Protein AF-A0A0N0BB99-F1 (afdb_monomer)

Radius of gyration: 17.0 Å; Cα contacts (8 Å, |Δi|>4): 22; chains: 1; bounding box: 35×37×43 Å

Organism: NCBI:txid166423

pLDDT: mean 82.14, std 9.4, range [51.97, 94.31]

Secondary structure (DSSP, 8-state):
--HHHHHHHHHH---S-TTTHHHHHHH-TTHHHHHHHHHHHHHHHHH----S-------------SS-TT----TTS--

Sequence (79 aa):
MSRDRFVDILRYIRFDDPRTREKRKADDKLAPLRDITNIFVKSCQDCYNATETDSVEEQFTVTFRGRSSFKVYMPSKLG

InterPro domains:
  IPR029526 PiggyBac transposable element-derived protein [PF13843] (1-77)

Solvent-accessible surface area (backbone atoms only — not comparable to full-atom values): 5485 Å² total; per-residue (Å²): 130,58,71,68,61,51,56,53,50,68,72,69,69,74,70,55,61,79,90,56,39,71,68,41,44,73,81,33,83,58,46,56,49,44,68,58,51,50,53,50,53,50,52,52,55,77,75,48,86,84,66,101,79,80,85,91,75,88,86,85,77,78,83,68,86,68,96,61,97,79,74,74,90,59,94,90,56,92,121

Mean predicted aligned error: 7.81 Å

Structure (mmCIF, N/CA/C/O backbone):
data_AF-A0A0N0BB99-F1
#
_entry.id   AF-A0A0N0BB99-F1
#
loop_
_atom_site.group_PDB
_atom_site.id
_atom_site.type_symbol
_atom_site.label_atom_id
_atom_site.label_alt_id
_atom_site.label_comp_id
_atom_site.label_asym_id
_atom_site.label_entity_id
_atom_site.label_seq_id
_atom_site.pdbx_PDB_ins_code
_atom_site.Cartn_x
_atom_site.Cartn_y
_atom_site.Cartn_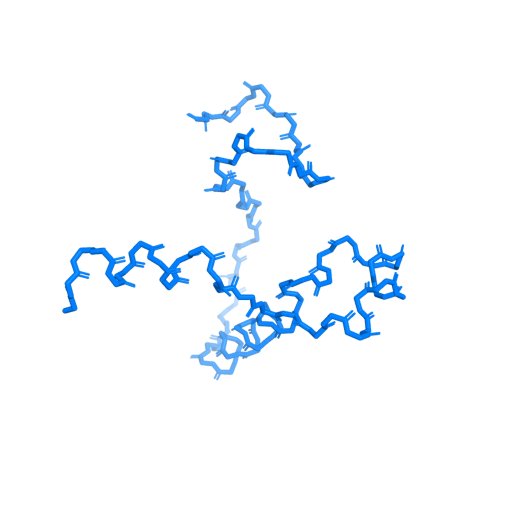z
_atom_site.occupancy
_atom_site.B_iso_or_equiv
_atom_site.auth_seq_id
_atom_site.auth_comp_id
_atom_site.auth_asym_id
_atom_site.auth_atom_id
_atom_site.pdbx_PDB_model_num
ATOM 1 N N . MET A 1 1 ? 19.995 -13.764 -1.727 1.00 77.00 1 MET A N 1
ATOM 2 C CA . MET A 1 1 ? 19.404 -13.406 -3.039 1.00 77.00 1 MET A CA 1
ATOM 3 C C . MET A 1 1 ? 20.435 -12.566 -3.781 1.00 77.00 1 MET A C 1
ATOM 5 O O . MET A 1 1 ? 21.056 -11.743 -3.122 1.00 77.00 1 MET A O 1
ATOM 9 N N . SER A 1 2 ? 20.692 -12.790 -5.075 1.00 94.00 2 SER A N 1
ATOM 10 C CA . SER A 1 2 ? 21.633 -11.929 -5.811 1.00 94.00 2 SER A CA 1
ATOM 11 C C . SER A 1 2 ? 21.082 -10.504 -5.914 1.00 94.00 2 SER A C 1
ATOM 13 O O . SER A 1 2 ? 19.863 -10.308 -5.914 1.00 94.00 2 SER A O 1
ATOM 15 N N . ARG A 1 3 ? 21.978 -9.511 -5.985 1.00 93.25 3 ARG A N 1
ATOM 16 C CA . ARG A 1 3 ? 21.615 -8.088 -6.080 1.00 93.25 3 ARG A CA 1
ATOM 17 C C . ARG A 1 3 ? 20.643 -7.833 -7.231 1.00 93.25 3 ARG A C 1
ATOM 19 O O . ARG A 1 3 ? 19.623 -7.185 -7.026 1.00 93.25 3 ARG A O 1
ATOM 26 N N . ASP A 1 4 ? 20.933 -8.394 -8.399 1.00 94.31 4 ASP A N 1
ATOM 27 C CA . ASP A 1 4 ? 20.136 -8.167 -9.607 1.00 94.31 4 ASP A CA 1
ATOM 28 C C . ASP A 1 4 ? 18.730 -8.753 -9.460 1.00 94.31 4 ASP A C 1
ATOM 30 O O . ASP A 1 4 ? 17.740 -8.061 -9.684 1.00 94.31 4 ASP A O 1
ATOM 34 N N . ARG A 1 5 ? 18.625 -9.974 -8.916 1.00 93.38 5 ARG A N 1
ATOM 35 C CA . ARG A 1 5 ? 17.330 -10.607 -8.636 1.00 93.38 5 ARG A CA 1
ATOM 36 C C . ARG A 1 5 ? 16.493 -9.801 -7.641 1.00 93.38 5 ARG A C 1
ATOM 38 O O . ARG A 1 5 ? 15.276 -9.735 -7.785 1.00 93.38 5 ARG A O 1
ATOM 45 N N . PHE A 1 6 ? 17.120 -9.204 -6.630 1.00 93.88 6 PHE A N 1
ATOM 46 C CA . PHE A 1 6 ? 16.414 -8.363 -5.663 1.00 93.88 6 PHE A CA 1
ATOM 47 C C . PHE A 1 6 ? 15.866 -7.083 -6.312 1.00 93.88 6 PHE A C 1
ATOM 49 O O . PHE A 1 6 ? 14.700 -6.745 -6.110 1.00 93.88 6 PHE A O 1
ATOM 56 N N . VAL A 1 7 ? 16.675 -6.404 -7.133 1.00 93.88 7 VAL A N 1
ATOM 57 C CA . VAL A 1 7 ? 16.254 -5.201 -7.870 1.00 93.88 7 VAL A CA 1
ATOM 58 C C . VAL A 1 7 ? 15.117 -5.515 -8.843 1.00 93.88 7 VAL A C 1
ATOM 60 O O . VAL A 1 7 ? 14.167 -4.737 -8.938 1.00 93.88 7 VAL A O 1
ATOM 63 N N . ASP A 1 8 ? 15.180 -6.657 -9.524 1.00 93.56 8 ASP A N 1
ATOM 64 C CA . ASP A 1 8 ? 14.127 -7.081 -10.443 1.00 93.56 8 ASP A CA 1
ATOM 65 C C . ASP A 1 8 ? 12.814 -7.330 -9.710 1.00 93.56 8 ASP A C 1
ATOM 67 O O . ASP A 1 8 ? 11.785 -6.775 -10.091 1.00 93.56 8 ASP A O 1
ATOM 71 N N . ILE A 1 9 ? 12.840 -8.080 -8.605 1.00 93.19 9 ILE A N 1
ATOM 72 C CA . ILE A 1 9 ? 11.635 -8.325 -7.805 1.00 93.19 9 ILE A CA 1
ATOM 73 C C . ILE A 1 9 ? 11.011 -6.998 -7.363 1.00 93.19 9 ILE A C 1
ATOM 75 O O . ILE A 1 9 ? 9.820 -6.795 -7.593 1.00 93.19 9 ILE A O 1
ATOM 79 N N . LEU A 1 10 ? 11.803 -6.059 -6.829 1.00 90.38 10 LEU A N 1
ATOM 80 C CA . LEU A 1 10 ? 11.304 -4.751 -6.385 1.00 90.38 10 LEU A CA 1
ATOM 81 C C . LEU A 1 10 ? 10.548 -3.976 -7.477 1.00 90.38 10 LEU A C 1
ATOM 83 O O . LEU A 1 10 ? 9.600 -3.255 -7.169 1.00 90.38 10 LEU A O 1
ATOM 87 N N . ARG A 1 11 ? 10.921 -4.127 -8.753 1.00 89.75 11 ARG A N 1
ATOM 88 C CA . ARG A 1 11 ? 10.243 -3.453 -9.877 1.00 89.75 11 ARG A CA 1
ATOM 89 C C . ARG A 1 11 ? 8.853 -4.027 -10.162 1.00 89.75 11 ARG A C 1
ATOM 91 O O . ARG A 1 11 ? 7.946 -3.280 -10.555 1.00 89.75 11 ARG A O 1
ATOM 98 N N . TYR A 1 12 ? 8.680 -5.332 -9.960 1.00 88.62 12 TYR A N 1
ATOM 99 C CA . TYR A 1 12 ? 7.462 -6.067 -10.313 1.00 88.62 12 TYR A CA 1
ATOM 100 C C . TYR A 1 12 ? 6.500 -6.297 -9.147 1.00 88.62 12 TYR A C 1
ATOM 102 O O . TYR A 1 12 ? 5.396 -6.780 -9.383 1.00 88.62 12 TYR A O 1
ATOM 110 N N . ILE A 1 13 ? 6.858 -5.917 -7.915 1.00 89.62 13 ILE A N 1
ATOM 111 C CA . ILE A 1 13 ? 5.936 -6.000 -6.776 1.00 89.62 13 ILE A CA 1
ATOM 112 C C . ILE A 1 13 ? 4.680 -5.171 -7.068 1.00 89.62 13 ILE A C 1
ATOM 114 O O . ILE A 1 13 ? 4.743 -3.968 -7.346 1.00 89.62 13 ILE A O 1
ATOM 118 N N . ARG A 1 14 ? 3.528 -5.837 -7.015 1.00 87.69 14 ARG A N 1
ATOM 119 C CA . ARG A 1 14 ? 2.192 -5.251 -7.115 1.00 87.69 14 ARG A CA 1
ATOM 120 C C . ARG A 1 14 ? 1.332 -5.852 -6.017 1.00 87.69 14 ARG A C 1
ATOM 122 O O . ARG A 1 14 ? 1.512 -7.009 -5.650 1.00 87.69 14 ARG A O 1
ATOM 129 N N . PHE A 1 15 ? 0.421 -5.043 -5.506 1.00 86.12 15 PHE A N 1
ATOM 130 C CA . PHE A 1 15 ? -0.445 -5.392 -4.385 1.00 86.12 15 PHE A CA 1
ATOM 131 C C . PHE A 1 15 ? -1.929 -5.320 -4.767 1.00 86.12 15 PHE A C 1
ATOM 133 O O . PHE A 1 15 ? -2.799 -5.419 -3.909 1.00 86.12 15 PHE A O 1
ATOM 140 N N . ASP A 1 16 ? -2.210 -5.162 -6.062 1.00 87.12 16 ASP A N 1
ATOM 141 C CA . ASP A 1 16 ? -3.536 -4.963 -6.618 1.00 87.12 16 ASP A CA 1
ATOM 142 C C . ASP A 1 16 ? -3.842 -5.929 -7.764 1.00 87.12 16 ASP A C 1
ATOM 144 O O . ASP A 1 16 ? -2.952 -6.409 -8.467 1.00 87.12 16 ASP A O 1
ATOM 148 N N . ASP A 1 17 ? -5.133 -6.196 -7.969 1.00 87.06 17 ASP A N 1
ATOM 149 C CA . ASP A 1 17 ? -5.615 -6.897 -9.155 1.00 87.06 17 ASP A CA 1
ATOM 150 C C . ASP A 1 17 ? -5.826 -5.891 -10.303 1.00 87.06 17 ASP A C 1
ATOM 152 O O . ASP A 1 17 ? -6.699 -5.015 -10.196 1.00 87.06 17 ASP A O 1
ATOM 156 N N . PRO A 1 18 ? -5.086 -6.014 -11.425 1.00 84.94 18 PRO A N 1
ATOM 157 C CA . PRO A 1 18 ? -5.219 -5.116 -12.566 1.00 84.94 18 PRO A CA 1
ATOM 158 C C . PRO A 1 18 ? -6.622 -5.125 -13.187 1.00 84.94 18 PRO A C 1
ATOM 160 O O . PRO A 1 18 ? -7.020 -4.116 -13.769 1.00 84.94 18 PRO A O 1
ATOM 163 N N . ARG A 1 19 ? -7.391 -6.215 -13.051 1.00 88.31 19 ARG A N 1
ATOM 164 C CA . ARG A 1 19 ? -8.726 -6.366 -13.661 1.00 88.31 19 ARG A CA 1
ATOM 165 C C . ARG A 1 19 ? -9.778 -5.475 -13.006 1.00 88.31 19 ARG A C 1
ATOM 167 O O . ARG A 1 19 ? -10.703 -5.015 -13.667 1.00 88.31 19 ARG A O 1
ATOM 174 N N . THR A 1 20 ? -9.642 -5.227 -11.707 1.00 85.81 20 THR A N 1
ATOM 175 C CA . THR A 1 20 ? -10.588 -4.416 -10.919 1.00 85.81 20 THR A CA 1
ATOM 176 C C . THR A 1 20 ? -10.074 -3.001 -10.655 1.00 85.81 20 THR A C 1
ATOM 178 O O . THR A 1 20 ? -10.801 -2.163 -10.117 1.00 85.81 20 THR A O 1
ATOM 181 N N . ARG A 1 21 ? -8.826 -2.719 -11.049 1.00 83.12 21 ARG A N 1
ATOM 182 C CA . ARG A 1 21 ? -8.103 -1.483 -10.738 1.00 83.12 21 ARG A CA 1
ATOM 183 C C . ARG A 1 21 ? -8.798 -0.225 -11.240 1.00 83.12 21 ARG A C 1
ATOM 185 O O . ARG A 1 21 ? -8.853 0.751 -10.505 1.00 83.12 21 ARG A O 1
ATOM 192 N N . GLU A 1 22 ? -9.305 -0.216 -12.472 1.00 84.12 22 GLU A N 1
ATOM 193 C CA . GLU A 1 22 ? -9.880 1.004 -13.062 1.00 84.12 22 GLU A CA 1
ATOM 194 C C . GLU A 1 22 ? -11.130 1.476 -12.323 1.00 84.12 22 GLU A C 1
ATOM 196 O O . GLU A 1 22 ? -11.243 2.660 -12.017 1.00 84.12 22 GLU A O 1
ATOM 201 N N . LYS A 1 23 ? -12.010 0.538 -11.957 1.00 86.44 23 LYS A N 1
ATOM 202 C CA . LYS A 1 23 ? -13.214 0.829 -11.172 1.00 86.44 23 LYS A CA 1
ATOM 203 C C . LYS A 1 23 ? -12.843 1.327 -9.775 1.00 86.44 23 LYS A C 1
ATOM 205 O O . LYS A 1 23 ? -13.280 2.393 -9.370 1.00 86.44 23 LYS A O 1
ATOM 210 N N . ARG A 1 24 ? -11.952 0.611 -9.076 1.00 83.75 24 ARG A N 1
ATOM 211 C CA . ARG A 1 24 ? -11.548 0.975 -7.707 1.00 83.75 24 ARG A CA 1
ATOM 212 C C . ARG A 1 24 ? -10.778 2.290 -7.633 1.00 83.75 24 ARG A C 1
ATOM 214 O O . ARG A 1 24 ? -10.929 3.010 -6.660 1.00 83.75 24 ARG A O 1
ATOM 221 N N . LYS A 1 25 ? -9.974 2.621 -8.646 1.00 83.44 25 LYS A N 1
ATOM 222 C CA . LYS A 1 25 ? -9.195 3.868 -8.688 1.00 83.44 25 LYS A CA 1
ATOM 223 C C . LYS A 1 25 ? -10.079 5.117 -8.785 1.00 83.44 25 LYS A C 1
ATOM 225 O O . LYS A 1 25 ? -9.632 6.188 -8.376 1.00 83.44 25 LYS A O 1
ATOM 230 N N . ALA A 1 26 ? -11.281 4.995 -9.354 1.00 82.12 26 ALA A N 1
ATOM 231 C CA . ALA A 1 26 ? -12.236 6.098 -9.430 1.00 82.12 26 ALA A CA 1
ATOM 232 C C . ALA A 1 26 ? -12.764 6.475 -8.037 1.00 82.12 26 ALA A C 1
ATOM 234 O O . ALA A 1 26 ? -12.807 7.658 -7.707 1.00 82.12 26 ALA A O 1
ATOM 235 N N . ASP A 1 27 ? -13.074 5.468 -7.220 1.00 82.88 27 ASP A N 1
ATOM 236 C CA . ASP A 1 27 ? -13.657 5.654 -5.888 1.00 82.88 27 ASP A CA 1
ATOM 237 C C . ASP A 1 27 ? -12.588 5.859 -4.806 1.00 82.88 27 ASP A C 1
ATOM 239 O O . ASP A 1 27 ? -12.718 6.710 -3.928 1.00 82.88 27 ASP A O 1
ATOM 243 N N . ASP A 1 28 ? -11.494 5.100 -4.882 1.00 83.69 28 ASP A N 1
ATOM 244 C CA . ASP A 1 28 ? -10.407 5.124 -3.918 1.00 83.69 28 ASP A CA 1
ATOM 245 C C . ASP A 1 28 ? -9.065 5.296 -4.619 1.00 83.69 28 ASP A C 1
ATOM 247 O O . ASP A 1 28 ? -8.521 4.399 -5.271 1.00 83.69 28 ASP A O 1
ATOM 251 N N . LYS A 1 29 ? -8.455 6.457 -4.402 1.00 81.38 29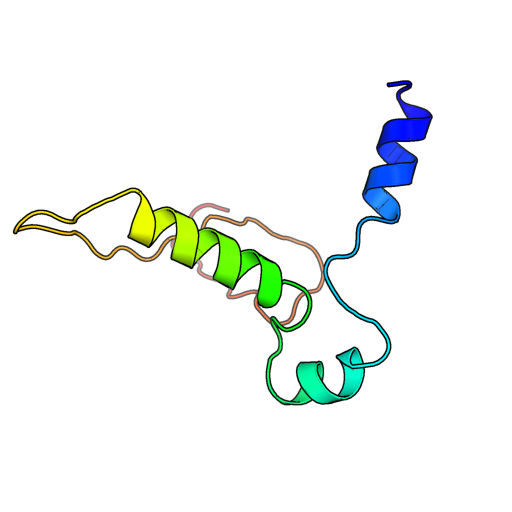 LYS A N 1
ATOM 252 C CA . LYS A 1 29 ? -7.103 6.715 -4.886 1.00 81.38 29 LYS A CA 1
ATOM 253 C C . LYS A 1 29 ? -6.126 5.663 -4.326 1.00 81.38 29 LYS A C 1
ATOM 255 O O . LYS A 1 29 ? -5.148 5.350 -5.009 1.00 81.38 29 LYS A O 1
ATOM 260 N N . LEU A 1 30 ? -6.329 5.161 -3.088 1.00 82.62 30 LEU A N 1
ATOM 261 C CA . LEU A 1 30 ? -5.446 4.204 -2.378 1.00 82.62 30 LEU A CA 1
ATOM 262 C C . LEU A 1 30 ? -5.746 2.746 -2.739 1.00 82.62 30 LEU A C 1
ATOM 264 O O . LEU A 1 30 ? -5.131 1.841 -2.171 1.00 82.62 30 LEU A O 1
ATOM 268 N N . ALA A 1 31 ? -6.615 2.510 -3.725 1.00 84.94 31 ALA A N 1
ATOM 269 C CA . ALA A 1 31 ? -6.977 1.179 -4.196 1.00 84.94 31 ALA A CA 1
ATOM 270 C C 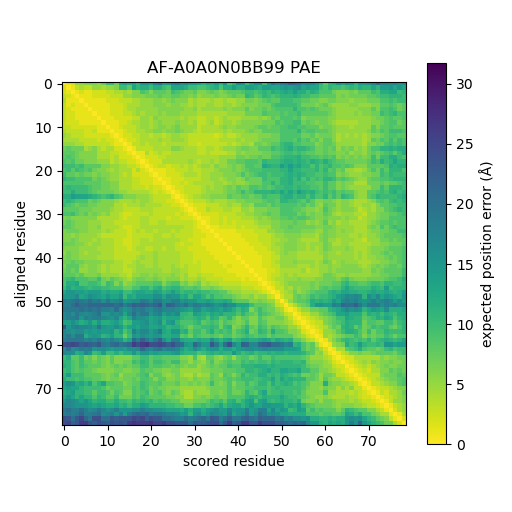. ALA A 1 31 ? -5.788 0.213 -4.380 1.00 84.94 31 ALA A C 1
ATOM 272 O O . ALA A 1 31 ? -5.947 -0.951 -4.017 1.00 84.94 31 ALA A O 1
ATOM 273 N N . PRO A 1 32 ? -4.594 0.638 -4.861 1.00 84.56 32 PRO A N 1
ATOM 274 C CA . PRO A 1 32 ? -3.485 -0.293 -5.051 1.00 84.56 32 PRO A CA 1
ATOM 275 C C . PRO A 1 32 ? -2.892 -0.898 -3.770 1.00 84.56 32 PRO A C 1
ATOM 277 O O . PRO A 1 32 ? -2.187 -1.896 -3.847 1.00 84.56 32 PRO A O 1
ATOM 280 N N . LEU A 1 33 ? -3.113 -0.272 -2.611 1.00 86.12 33 LEU A N 1
ATOM 281 C CA . LEU A 1 33 ? -2.568 -0.702 -1.315 1.00 86.12 33 LEU A CA 1
ATOM 282 C C . LEU A 1 33 ? -3.659 -1.044 -0.296 1.00 86.12 33 LEU A C 1
ATOM 284 O O . LEU A 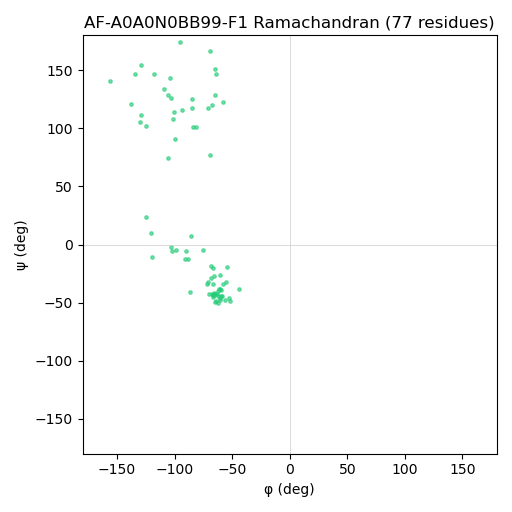1 33 ? -3.347 -1.611 0.751 1.00 86.12 33 LEU A O 1
ATOM 288 N N . ARG A 1 34 ? -4.924 -0.720 -0.598 1.00 88.00 34 ARG A N 1
ATOM 289 C CA . ARG A 1 34 ? -6.051 -0.792 0.336 1.00 88.00 34 ARG A CA 1
ATOM 290 C C . ARG A 1 34 ? -6.169 -2.152 1.015 1.00 88.00 34 ARG A C 1
ATOM 292 O O . ARG A 1 34 ? -6.270 -2.217 2.238 1.00 88.00 34 ARG A O 1
ATOM 299 N N . ASP A 1 35 ? -6.109 -3.220 0.229 1.00 88.19 35 ASP A N 1
ATOM 300 C CA . ASP A 1 35 ? -6.323 -4.583 0.717 1.00 88.19 35 ASP A CA 1
ATOM 301 C C . ASP A 1 35 ? -5.264 -4.966 1.764 1.00 88.19 35 ASP A C 1
ATOM 303 O O . ASP A 1 35 ? -5.593 -5.447 2.848 1.00 88.19 35 ASP A O 1
ATOM 307 N N . ILE A 1 36 ? -3.996 -4.641 1.503 1.00 90.00 36 ILE A N 1
ATOM 308 C CA . ILE A 1 36 ? -2.890 -4.903 2.433 1.00 90.00 36 ILE A CA 1
ATOM 309 C C . ILE A 1 36 ? -2.966 -4.007 3.657 1.00 90.00 36 ILE A C 1
ATOM 311 O O . ILE A 1 36 ? -2.761 -4.487 4.770 1.00 90.00 36 ILE A O 1
ATOM 315 N N . THR A 1 37 ? -3.282 -2.723 3.479 1.00 88.62 37 THR A N 1
ATOM 316 C CA . THR A 1 37 ? -3.427 -1.815 4.621 1.00 88.62 37 THR A CA 1
ATOM 317 C C . THR A 1 37 ? -4.548 -2.266 5.551 1.00 88.62 37 THR A C 1
ATOM 319 O O . THR A 1 37 ? -4.374 -2.220 6.761 1.00 88.62 37 THR A O 1
ATOM 322 N N . ASN A 1 38 ? -5.655 -2.781 5.011 1.00 90.50 38 ASN A N 1
ATOM 323 C CA . ASN A 1 38 ? -6.763 -3.293 5.812 1.00 90.50 38 ASN A CA 1
ATOM 324 C C . ASN A 1 38 ? -6.363 -4.550 6.590 1.00 90.50 38 ASN A C 1
ATOM 326 O O . ASN A 1 38 ? -6.676 -4.657 7.772 1.00 90.50 38 ASN A O 1
ATOM 330 N N . ILE A 1 39 ? -5.647 -5.481 5.946 1.00 92.62 39 ILE A N 1
ATOM 331 C CA . ILE A 1 39 ? -5.116 -6.676 6.618 1.00 92.62 39 ILE A CA 1
ATOM 332 C C . ILE A 1 39 ? -4.166 -6.265 7.744 1.00 92.62 39 ILE A C 1
ATOM 334 O O . ILE A 1 39 ? -4.280 -6.771 8.854 1.00 92.62 39 ILE A O 1
ATOM 338 N N . PHE A 1 40 ? -3.260 -5.326 7.475 1.00 90.81 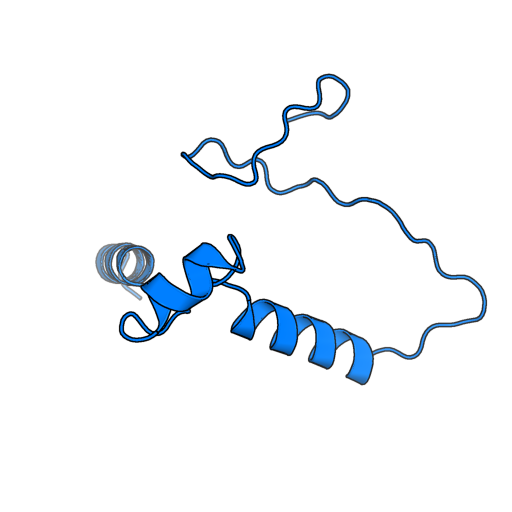40 PHE A N 1
ATOM 339 C CA . PHE A 1 40 ? -2.301 -4.843 8.461 1.00 90.81 40 PHE A CA 1
ATOM 340 C C . PHE A 1 40 ? -2.990 -4.182 9.660 1.00 90.81 40 PHE A C 1
ATOM 342 O O . PHE A 1 40 ? -2.726 -4.568 10.794 1.00 90.81 40 PHE A O 1
ATOM 349 N N . VAL A 1 41 ? -3.912 -3.244 9.417 1.00 90.25 41 VAL A N 1
ATOM 350 C CA . VAL A 1 41 ? -4.665 -2.557 10.480 1.00 90.25 41 VAL A CA 1
ATOM 351 C C . VAL A 1 41 ? -5.454 -3.554 11.319 1.00 90.25 41 VAL A C 1
ATOM 353 O O . VAL A 1 41 ? -5.413 -3.476 12.544 1.00 90.25 41 VAL A O 1
ATOM 356 N N . LYS A 1 42 ? -6.121 -4.518 10.676 1.00 93.19 42 LYS A N 1
ATOM 357 C CA . LYS A 1 42 ? -6.864 -5.561 11.382 1.00 93.19 42 LYS A CA 1
ATOM 358 C C . LYS A 1 42 ? -5.945 -6.388 12.281 1.00 93.19 42 LYS A C 1
ATOM 360 O O . LYS A 1 42 ? -6.241 -6.549 13.456 1.00 93.19 42 LYS A O 1
ATOM 365 N N . SER A 1 43 ? -4.803 -6.839 11.765 1.00 92.06 43 SER A N 1
ATOM 366 C CA . SER A 1 43 ? -3.826 -7.574 12.573 1.00 92.06 43 SER A CA 1
ATOM 367 C C . SER A 1 43 ? -3.309 -6.747 13.753 1.00 92.06 43 SER A C 1
ATOM 369 O O . SER A 1 43 ? -3.138 -7.284 14.840 1.00 92.06 43 SER A O 1
ATOM 371 N N . CYS A 1 44 ? -3.080 -5.441 13.579 1.00 89.38 44 CYS A N 1
ATOM 372 C CA . CYS A 1 44 ? -2.678 -4.567 14.683 1.00 89.38 44 CYS A CA 1
ATOM 373 C C . CYS A 1 44 ? -3.753 -4.476 15.773 1.00 89.38 44 CYS A C 1
ATOM 375 O O . CYS A 1 44 ? -3.415 -4.543 16.951 1.00 89.38 44 CYS A O 1
ATOM 377 N N . GLN A 1 45 ? -5.024 -4.351 15.382 1.00 89.06 45 GLN A N 1
ATOM 378 C CA . GLN A 1 45 ? -6.160 -4.317 16.308 1.00 89.06 45 GLN A CA 1
ATOM 379 C C . GLN A 1 45 ? -6.336 -5.652 17.038 1.00 89.06 45 GLN A C 1
ATOM 381 O O . GLN A 1 45 ? -6.550 -5.667 18.243 1.00 89.06 45 GLN A O 1
ATOM 386 N N . ASP A 1 46 ? -6.187 -6.771 16.331 1.00 90.75 46 ASP A N 1
ATOM 387 C CA . ASP A 1 46 ? -6.325 -8.106 16.919 1.00 90.75 46 ASP A CA 1
ATOM 388 C C . ASP A 1 46 ? -5.180 -8.422 17.906 1.00 90.75 46 ASP A C 1
ATOM 390 O O . ASP A 1 46 ? -5.359 -9.185 18.856 1.00 90.75 46 ASP A O 1
ATOM 394 N N . CYS A 1 47 ? -3.990 -7.847 17.698 1.00 89.75 47 CYS A N 1
ATOM 395 C CA . CYS A 1 47 ? -2.815 -8.077 18.543 1.00 89.75 47 CYS A CA 1
ATOM 396 C C . CYS A 1 47 ? -2.696 -7.135 19.749 1.00 89.75 47 CYS A C 1
ATOM 398 O O . CYS A 1 47 ? -1.854 -7.388 20.615 1.00 89.75 47 CYS A O 1
ATOM 400 N N . TYR A 1 48 ? -3.478 -6.055 19.817 1.00 85.00 48 TYR A N 1
ATOM 401 C CA . TYR A 1 48 ? -3.346 -5.049 20.868 1.00 85.00 48 TYR A CA 1
ATOM 402 C C . TYR A 1 48 ? -4.705 -4.591 21.395 1.00 85.00 48 TYR A C 1
ATOM 404 O O . TYR A 1 48 ? -5.514 -4.027 20.666 1.00 85.00 48 TYR A O 1
ATOM 412 N N . ASN A 1 49 ? -4.916 -4.771 22.699 1.00 82.56 49 ASN A N 1
ATOM 413 C CA . ASN A 1 49 ? -6.043 -4.182 23.412 1.00 82.56 49 ASN A CA 1
ATOM 414 C C . ASN A 1 49 ? -5.597 -2.849 24.018 1.00 82.56 49 ASN A C 1
ATOM 416 O O . ASN A 1 49 ? -4.720 -2.827 24.885 1.00 82.56 49 ASN A O 1
ATOM 420 N N . ALA A 1 50 ? -6.199 -1.754 23.560 1.00 78.50 50 ALA A N 1
ATOM 421 C CA . ALA A 1 50 ? -5.913 -0.418 24.067 1.00 78.50 50 ALA A CA 1
ATOM 422 C C . ALA A 1 50 ? -6.293 -0.264 25.549 1.00 78.50 50 ALA A C 1
ATOM 424 O O . ALA A 1 50 ? -7.258 -0.864 26.028 1.00 78.50 50 ALA A O 1
ATOM 425 N N . THR A 1 51 ? -5.520 0.547 26.276 1.00 79.69 51 THR A N 1
ATOM 426 C CA . THR A 1 51 ? -5.790 0.921 27.681 1.00 79.69 51 THR A CA 1
ATOM 427 C C . THR A 1 51 ? -6.533 2.268 27.725 1.00 79.69 51 THR A C 1
ATOM 429 O O . THR A 1 51 ? -6.708 2.906 26.695 1.00 79.69 51 THR A O 1
ATOM 432 N N . GLU A 1 52 ? -6.974 2.730 28.899 1.00 76.69 52 GLU A N 1
ATOM 433 C CA . GLU A 1 52 ? -7.810 3.937 29.082 1.00 76.69 52 GLU A CA 1
ATOM 434 C C . GLU A 1 52 ? -7.275 5.249 28.470 1.00 76.69 52 GLU A C 1
ATOM 436 O O . GLU A 1 52 ? -8.057 6.177 28.265 1.00 76.69 52 GLU A O 1
ATOM 441 N N . THR A 1 53 ? -5.979 5.355 28.164 1.00 75.00 53 THR A N 1
ATOM 442 C CA . THR A 1 53 ? -5.391 6.548 27.541 1.00 75.00 53 THR A CA 1
ATOM 443 C C . THR A 1 53 ? -4.661 6.187 26.255 1.00 75.00 53 THR A C 1
ATOM 445 O O . THR A 1 53 ? -3.521 5.723 26.299 1.00 75.00 53 THR A O 1
ATOM 448 N N . ASP A 1 54 ? -5.301 6.458 25.123 1.00 73.31 54 ASP A N 1
ATOM 449 C CA . ASP A 1 54 ? -4.683 6.403 23.799 1.00 73.31 54 ASP A CA 1
ATOM 450 C C . ASP A 1 54 ? -4.403 7.817 23.282 1.00 73.31 54 ASP A C 1
ATOM 452 O O . ASP A 1 54 ? -5.188 8.748 23.484 1.00 73.31 54 ASP A O 1
ATOM 456 N N . SER A 1 55 ? -3.283 7.976 22.579 1.00 77.31 55 SER A N 1
ATOM 457 C CA . SER A 1 55 ? -2.958 9.190 21.835 1.00 77.31 55 SER A CA 1
ATOM 458 C C . SER A 1 55 ? -3.196 8.967 20.343 1.00 77.31 55 SER A C 1
ATOM 460 O O . SER A 1 55 ? -2.667 8.039 19.733 1.00 77.31 55 SER A O 1
ATOM 462 N N . VAL A 1 56 ? -3.996 9.845 19.738 1.00 76.94 56 VAL A N 1
ATOM 463 C CA . VAL A 1 56 ? -4.193 9.884 18.287 1.00 76.94 56 VAL A CA 1
ATOM 464 C C . VAL A 1 56 ? -3.354 11.025 17.739 1.00 76.94 56 VAL A C 1
ATOM 466 O O . VAL A 1 56 ? -3.682 12.191 17.931 1.00 76.94 56 VAL A O 1
ATOM 469 N N . GLU A 1 57 ? -2.271 10.674 17.056 1.00 74.94 57 GLU A N 1
ATOM 470 C CA . GLU A 1 57 ? -1.365 11.626 16.419 1.00 74.94 57 GLU A CA 1
ATOM 471 C C . GLU A 1 57 ? -1.342 11.422 14.902 1.00 74.94 57 GLU A C 1
ATOM 473 O O . GLU A 1 57 ? -1.451 10.304 14.391 1.00 74.94 57 GLU A O 1
ATOM 478 N N . GLU A 1 58 ? -1.166 12.510 14.154 1.00 71.50 58 GLU A N 1
ATOM 479 C CA . GLU A 1 58 ? -1.078 12.447 12.697 1.00 71.50 58 GLU A CA 1
ATOM 480 C C . GLU A 1 58 ? 0.348 12.107 12.235 1.00 71.50 58 GLU A C 1
ATOM 482 O O . GLU A 1 58 ? 1.237 12.969 12.145 1.00 71.50 58 GLU A O 1
ATOM 487 N N . GLN A 1 59 ? 0.568 10.844 11.867 1.00 69.12 59 GLN A N 1
ATOM 488 C CA . GLN A 1 59 ? 1.839 10.401 11.302 1.00 69.12 59 GLN A CA 1
ATOM 489 C C . GLN A 1 59 ? 1.935 10.716 9.798 1.00 69.12 59 GLN A C 1
ATOM 491 O O . GLN A 1 59 ? 1.450 9.977 8.943 1.00 69.12 59 GLN A O 1
ATOM 496 N N . PHE A 1 60 ? 2.655 11.790 9.468 1.00 62.34 60 PHE A N 1
ATOM 497 C CA . PHE A 1 60 ? 3.072 12.120 8.099 1.00 62.34 60 PHE A CA 1
ATOM 498 C C . PHE A 1 60 ? 4.567 11.835 7.920 1.00 62.34 60 PHE A C 1
ATOM 500 O O . PHE A 1 60 ? 5.378 12.755 7.903 1.00 62.34 60 PHE A O 1
ATOM 507 N N . THR A 1 61 ? 4.957 10.563 7.826 1.00 51.97 61 THR A N 1
ATOM 508 C CA . THR A 1 61 ? 6.384 10.178 7.734 1.00 51.97 61 THR A CA 1
ATOM 509 C C . THR A 1 61 ? 6.735 9.314 6.530 1.00 51.97 61 THR A C 1
ATOM 511 O O . THR A 1 61 ? 7.773 8.660 6.514 1.00 51.97 61 THR A O 1
ATOM 514 N N . VAL A 1 62 ? 5.941 9.367 5.457 1.00 61.34 62 VAL A N 1
ATOM 515 C CA . VAL A 1 62 ? 6.407 8.865 4.156 1.00 61.34 62 VAL A CA 1
ATOM 516 C C . VAL A 1 62 ? 6.864 10.051 3.314 1.00 61.34 62 VAL A C 1
ATOM 518 O O . VAL A 1 62 ? 6.074 10.661 2.592 1.00 61.34 62 VAL A O 1
ATOM 521 N N . THR A 1 63 ? 8.151 10.393 3.408 1.00 69.31 63 THR A N 1
ATOM 522 C CA . THR A 1 63 ? 8.801 11.408 2.566 1.00 69.31 63 THR A CA 1
ATOM 523 C C . THR A 1 63 ? 8.904 10.900 1.125 1.00 69.31 63 THR A C 1
ATOM 525 O O . THR A 1 63 ? 9.934 10.437 0.641 1.00 69.31 63 THR A O 1
ATOM 528 N N . PHE A 1 64 ? 7.783 10.948 0.405 1.00 77.12 64 PHE A N 1
ATOM 529 C CA . PHE A 1 64 ? 7.693 10.460 -0.965 1.00 77.12 64 PHE A CA 1
ATOM 530 C C . PHE A 1 64 ? 7.769 11.607 -1.973 1.00 77.12 64 PHE A C 1
ATOM 532 O O . PHE A 1 64 ? 6.858 12.427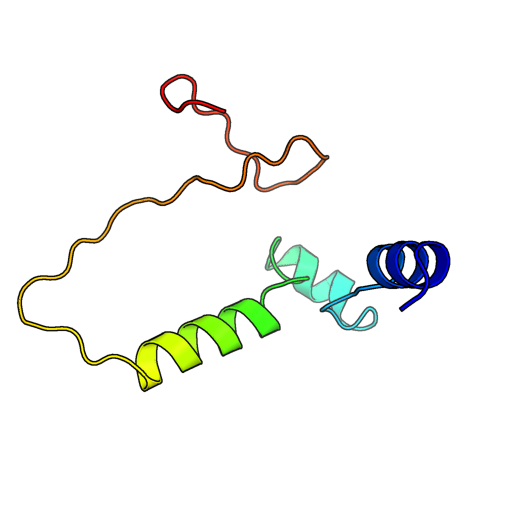 -2.092 1.00 77.12 64 PHE A O 1
ATOM 539 N N . ARG A 1 65 ? 8.847 11.635 -2.765 1.00 77.94 65 ARG A N 1
ATOM 540 C CA . ARG A 1 65 ? 9.057 12.664 -3.801 1.00 77.94 65 ARG A CA 1
ATOM 541 C C . ARG A 1 65 ? 8.496 12.285 -5.182 1.00 77.94 65 ARG A C 1
ATOM 543 O O . ARG A 1 65 ? 8.334 13.157 -6.034 1.00 77.94 65 ARG A O 1
ATOM 550 N N . GLY A 1 66 ? 8.121 11.022 -5.411 1.00 81.38 66 GLY A N 1
ATOM 551 C CA . GLY A 1 66 ? 7.554 10.551 -6.689 1.00 81.38 66 GLY A CA 1
ATOM 552 C C . GLY A 1 66 ? 6.149 11.096 -6.983 1.00 81.38 66 GLY A C 1
ATOM 553 O O . GLY A 1 66 ? 5.505 11.664 -6.108 1.00 81.38 66 GLY A O 1
ATOM 554 N N . ARG A 1 67 ? 5.636 10.967 -8.216 1.00 79.25 67 ARG A N 1
ATOM 555 C CA . ARG A 1 67 ? 4.278 11.437 -8.576 1.00 79.25 67 ARG A CA 1
ATOM 556 C C . ARG A 1 67 ? 3.217 10.596 -7.857 1.00 79.25 67 ARG A C 1
ATOM 558 O O . ARG A 1 67 ? 3.166 9.387 -8.036 1.00 79.25 67 ARG A O 1
ATOM 565 N N . SER A 1 68 ? 2.384 11.240 -7.048 1.00 79.94 68 SER A N 1
ATOM 566 C CA . SER A 1 68 ? 1.333 10.593 -6.262 1.00 79.94 68 SER A CA 1
ATOM 567 C C . SER A 1 68 ? 0.246 11.615 -5.944 1.00 79.94 68 SER A C 1
ATOM 569 O O . SER A 1 68 ? 0.554 12.777 -5.671 1.00 79.94 68 SER A O 1
ATOM 571 N N . SER A 1 69 ? -1.011 11.178 -5.994 1.00 75.25 69 SER A N 1
ATOM 572 C CA . SER A 1 69 ? 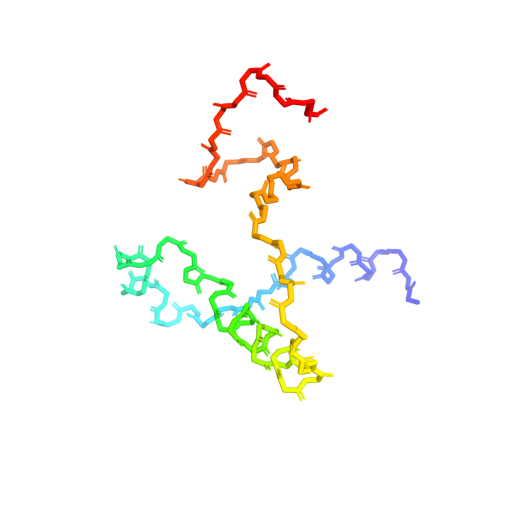-2.201 11.990 -5.720 1.00 75.25 69 SER A CA 1
ATOM 573 C C . SER A 1 69 ? -2.440 12.271 -4.232 1.00 75.25 69 SER A C 1
ATOM 575 O O . SER A 1 69 ? -3.376 12.993 -3.909 1.00 75.25 69 SER A O 1
ATOM 577 N N . PHE A 1 70 ? -1.626 11.696 -3.339 1.00 73.88 70 PHE A N 1
ATOM 578 C CA . PHE A 1 70 ? -1.743 11.827 -1.875 1.00 73.88 70 PHE A CA 1
ATOM 579 C C . PHE A 1 70 ? -0.746 12.787 -1.258 1.00 73.88 70 PHE A C 1
ATOM 581 O O . PHE A 1 70 ? -0.708 12.950 -0.043 1.00 73.88 70 PHE A O 1
ATOM 588 N N . LYS A 1 71 ? 0.132 13.360 -2.079 1.00 75.88 71 LYS A N 1
ATOM 589 C CA . LYS A 1 71 ? 1.172 14.238 -1.570 1.00 75.88 71 LYS A CA 1
ATOM 590 C C . LYS A 1 71 ? 0.535 15.532 -1.097 1.00 75.88 71 LYS A C 1
ATOM 592 O O . LYS A 1 71 ? -0.022 16.275 -1.901 1.00 75.88 71 LYS A O 1
ATOM 597 N N . VAL A 1 72 ? 0.668 15.789 0.194 1.00 79.62 72 VAL A N 1
ATOM 598 C CA . VAL A 1 72 ? 0.334 17.063 0.820 1.00 79.62 72 VAL A CA 1
ATOM 599 C C . VAL A 1 72 ? 1.649 17.755 1.147 1.00 79.62 72 VAL A C 1
ATOM 601 O O . VAL A 1 72 ? 2.550 17.148 1.722 1.00 79.62 72 VAL A O 1
ATOM 604 N N . TYR A 1 73 ? 1.783 19.011 0.730 1.00 77.69 73 TYR A N 1
ATOM 605 C CA . TYR A 1 73 ? 2.917 19.838 1.121 1.00 77.69 73 TYR A CA 1
ATOM 606 C C . TYR A 1 73 ? 2.619 20.481 2.474 1.00 77.69 73 TYR A C 1
ATOM 608 O O . TYR A 1 73 ? 1.600 21.154 2.617 1.00 77.69 73 TYR A O 1
ATOM 616 N N . MET A 1 74 ? 3.504 20.285 3.450 1.00 75.31 74 MET A N 1
ATOM 617 C CA . MET A 1 74 ? 3.370 20.870 4.781 1.00 75.31 74 MET A CA 1
ATOM 618 C C . MET A 1 74 ? 4.689 21.557 5.161 1.00 75.31 74 MET A C 1
ATOM 620 O O . MET A 1 74 ? 5.661 20.867 5.459 1.00 75.31 74 MET A O 1
ATOM 624 N N . PRO A 1 75 ? 4.758 22.900 5.133 1.00 72.19 75 PRO A N 1
ATOM 625 C CA . PRO A 1 75 ? 6.013 23.636 5.310 1.00 72.19 75 PRO A CA 1
ATOM 626 C C . PRO A 1 75 ? 6.601 23.534 6.726 1.00 72.19 75 PRO A C 1
ATOM 628 O O . PRO A 1 75 ? 7.780 23.809 6.915 1.00 72.19 75 PRO A O 1
ATOM 631 N N . SER A 1 76 ? 5.797 23.146 7.720 1.00 74.19 76 SER A N 1
AT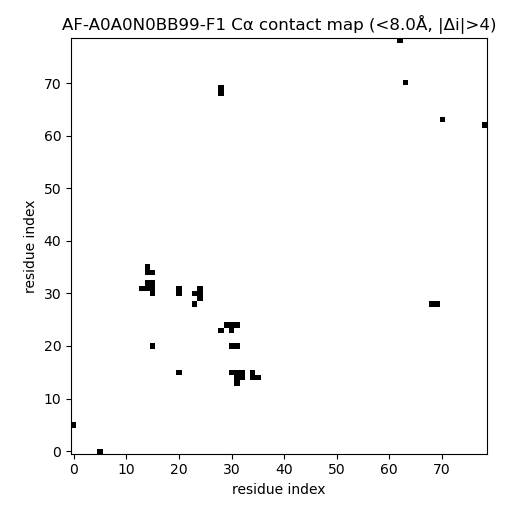OM 632 C CA . SER A 1 76 ? 6.191 23.044 9.130 1.00 74.19 76 SER A CA 1
ATOM 633 C C . SER A 1 76 ? 6.742 21.675 9.548 1.00 74.19 76 SER A C 1
ATOM 635 O O . SER A 1 76 ? 7.185 21.536 10.686 1.00 74.19 76 SER A O 1
ATOM 637 N N . LYS A 1 77 ? 6.725 20.660 8.671 1.00 67.62 77 LYS A N 1
ATOM 638 C CA . LYS A 1 77 ? 7.263 19.320 8.964 1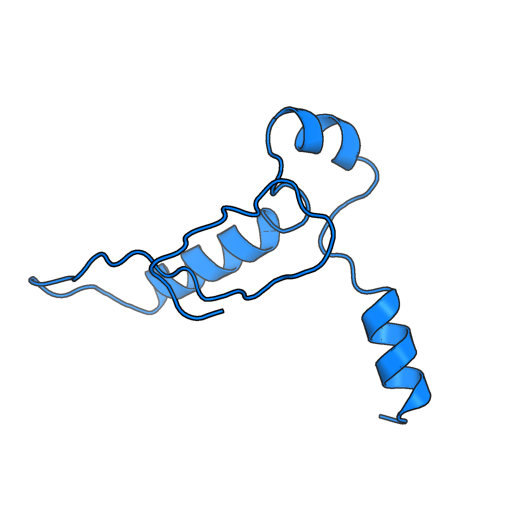.00 67.62 77 LYS A CA 1
ATOM 639 C C . LYS A 1 77 ? 8.550 19.081 8.167 1.00 67.62 77 LYS A C 1
ATOM 641 O O . LYS A 1 77 ? 8.600 19.378 6.976 1.00 67.62 77 LYS A O 1
ATOM 646 N N . LEU A 1 78 ? 9.594 18.567 8.828 1.00 58.16 78 LEU A N 1
ATOM 647 C CA . LEU A 1 78 ? 10.864 18.228 8.172 1.00 58.16 78 LEU A CA 1
ATOM 648 C C . LEU A 1 78 ? 10.650 17.087 7.165 1.00 58.16 78 LEU A C 1
ATOM 650 O O . LEU A 1 78 ? 10.056 16.064 7.506 1.00 58.16 78 LEU A O 1
ATOM 654 N N . GLY A 1 79 ? 11.115 17.295 5.930 1.00 53.81 79 GLY A N 1
ATOM 655 C CA . GLY A 1 79 ? 11.041 16.329 4.827 1.00 53.81 79 GLY A CA 1
ATOM 656 C C . GLY A 1 79 ? 12.362 15.662 4.483 1.00 53.81 79 GLY A C 1
ATOM 657 O O . GLY A 1 79 ? 13.390 15.990 5.111 1.00 53.81 79 GLY A O 1
#

Foldseek 3Di:
DDPVVVVVCVVPDWQADPVCCVVCCVVDVCRRCVVVVVVVVVVVPVVDDDDPDDDDDDDPPPPDPDDGPPDDDDPPDDD